Protein AF-A0AAV3UE56-F1 (afdb_monomer)

Foldseek 3Di:
DPPDDDQDDFDQDPPRDTDDDPSNQVVCVVVVHHDDPPFDWDWDQDPNDTDIGGD

Structure (mmCIF, N/CA/C/O backbone):
data_AF-A0AAV3UE56-F1
#
_entry.id   AF-A0AAV3UE56-F1
#
loop_
_atom_site.group_PDB
_atom_site.id
_atom_site.type_symbol
_atom_site.label_atom_id
_atom_site.label_alt_id
_atom_site.label_comp_id
_atom_site.label_asym_id
_atom_site.label_entity_id
_atom_site.label_seq_id
_atom_site.pdbx_PDB_ins_code
_atom_site.Cartn_x
_atom_site.Cartn_y
_atom_site.Cartn_z
_atom_site.occupancy
_atom_site.B_iso_or_equiv
_atom_site.auth_seq_id
_atom_site.auth_comp_id
_atom_site.auth_asym_id
_atom_site.auth_atom_id
_atom_site.pdbx_PDB_model_num
ATOM 1 N N . MET A 1 1 ? -12.190 -19.894 1.350 1.00 40.44 1 MET A N 1
ATOM 2 C CA . MET A 1 1 ? -11.522 -19.153 2.436 1.00 40.44 1 MET A CA 1
ATOM 3 C C . MET A 1 1 ? -10.353 -18.439 1.790 1.00 40.44 1 MET A C 1
ATOM 5 O O . MET A 1 1 ? -9.430 -19.121 1.370 1.00 40.44 1 MET A O 1
ATOM 9 N N . SER A 1 2 ? -10.435 -17.127 1.577 1.00 57.44 2 SER A N 1
ATOM 10 C CA . SER A 1 2 ? -9.236 -16.362 1.223 1.00 57.44 2 SER A CA 1
ATOM 11 C C . SER A 1 2 ? -8.394 -16.290 2.496 1.00 57.44 2 SER A C 1
ATOM 13 O O . SER A 1 2 ? -8.905 -15.898 3.545 1.00 57.44 2 SER A O 1
ATOM 15 N N . SER A 1 3 ? -7.165 -16.796 2.443 1.00 75.56 3 SER A N 1
ATOM 16 C CA . SER A 1 3 ? -6.193 -16.603 3.511 1.00 75.56 3 SER A CA 1
ATOM 17 C C . SER A 1 3 ? -5.740 -15.150 3.450 1.00 75.56 3 SER A C 1
ATOM 19 O O . SER A 1 3 ? -4.959 -14.781 2.578 1.00 75.56 3 SER A O 1
ATOM 21 N N . GLU A 1 4 ? -6.288 -14.320 4.330 1.00 83.06 4 GLU A N 1
ATOM 22 C CA . GLU A 1 4 ? -5.814 -12.953 4.512 1.00 83.06 4 GLU A CA 1
ATOM 23 C C . GLU A 1 4 ? -4.382 -12.994 5.060 1.00 83.06 4 GLU A C 1
ATOM 25 O O . GLU A 1 4 ? -4.109 -13.659 6.063 1.00 83.06 4 GLU A O 1
ATOM 30 N N . GLN A 1 5 ? -3.467 -12.297 4.391 1.00 89.94 5 GLN A N 1
ATOM 31 C CA . GLN A 1 5 ? -2.079 -12.154 4.814 1.00 89.94 5 GLN A CA 1
ATOM 32 C C . GLN A 1 5 ? -1.786 -10.681 5.082 1.00 89.94 5 GLN A C 1
ATOM 34 O O . GLN A 1 5 ? -1.997 -9.819 4.231 1.00 89.94 5 GLN A O 1
ATOM 39 N N . ILE A 1 6 ? -1.265 -10.389 6.272 1.00 92.44 6 ILE A N 1
ATOM 40 C CA . ILE A 1 6 ? -0.807 -9.044 6.619 1.00 92.44 6 ILE A CA 1
ATOM 41 C C . ILE A 1 6 ? 0.627 -8.889 6.109 1.00 92.44 6 ILE A C 1
ATOM 43 O O . ILE A 1 6 ? 1.551 -9.478 6.662 1.00 92.44 6 ILE A O 1
ATOM 47 N N . LEU A 1 7 ? 0.814 -8.070 5.074 1.00 93.81 7 LEU A N 1
ATOM 48 C CA . LEU A 1 7 ? 2.134 -7.774 4.495 1.00 93.81 7 LEU A CA 1
ATOM 49 C C . LEU A 1 7 ? 2.940 -6.760 5.327 1.00 93.81 7 LEU A C 1
ATOM 51 O O . LEU A 1 7 ? 4.154 -6.641 5.182 1.00 93.81 7 LEU A O 1
ATOM 55 N N . GLY A 1 8 ? 2.265 -6.014 6.204 1.00 94.19 8 GLY A N 1
ATOM 56 C CA . GLY A 1 8 ? 2.867 -5.046 7.116 1.00 94.19 8 GLY A CA 1
ATOM 57 C C . GLY A 1 8 ? 1.941 -3.867 7.398 1.00 94.19 8 GLY A C 1
ATOM 58 O O . GLY A 1 8 ? 0.762 -3.880 7.048 1.00 94.19 8 GLY A O 1
ATOM 59 N N . THR A 1 9 ? 2.480 -2.834 8.040 1.00 94.19 9 THR A N 1
ATOM 60 C CA . THR A 1 9 ? 1.757 -1.594 8.343 1.00 94.19 9 THR A CA 1
ATOM 61 C C . THR A 1 9 ? 2.573 -0.379 7.915 1.00 94.19 9 THR A C 1
ATOM 63 O O . THR A 1 9 ? 3.801 -0.418 7.843 1.00 94.19 9 THR A O 1
ATOM 66 N N . THR A 1 10 ? 1.884 0.716 7.604 1.00 94.19 10 THR A N 1
ATOM 67 C CA . THR A 1 10 ? 2.497 2.015 7.312 1.00 94.19 10 THR A CA 1
ATOM 68 C C . THR A 1 10 ? 1.683 3.116 7.976 1.00 94.19 10 THR A C 1
ATOM 70 O O . THR A 1 10 ? 0.483 2.956 8.212 1.00 94.19 10 THR A O 1
ATOM 73 N N . THR A 1 11 ? 2.328 4.234 8.292 1.00 95.56 11 THR A N 1
ATOM 74 C CA . THR A 1 11 ? 1.669 5.389 8.906 1.00 95.56 11 THR A CA 1
ATOM 75 C C . THR A 1 11 ? 1.273 6.385 7.826 1.00 95.56 11 THR A C 1
ATOM 77 O O . THR A 1 11 ? 2.022 6.629 6.880 1.00 95.56 11 THR A O 1
ATOM 80 N N . VAL A 1 12 ? 0.107 7.010 7.984 1.00 95.75 12 VAL A N 1
ATOM 81 C CA . VAL A 1 12 ? -0.301 8.126 7.128 1.00 95.75 12 VAL A CA 1
ATOM 82 C C . VAL A 1 12 ? 0.655 9.300 7.337 1.00 95.75 12 VAL A C 1
ATOM 84 O O . VAL A 1 12 ? 0.873 9.760 8.457 1.00 95.75 12 VAL A O 1
ATOM 87 N N . THR A 1 13 ? 1.218 9.796 6.244 1.00 94.56 13 THR A N 1
ATOM 88 C CA . THR A 1 13 ? 2.150 10.926 6.241 1.00 94.56 13 THR A CA 1
ATOM 89 C C . THR A 1 13 ? 1.465 12.207 5.758 1.00 94.56 13 THR A C 1
ATOM 91 O O . THR A 1 13 ? 0.250 12.259 5.540 1.00 94.56 13 THR A O 1
ATOM 94 N N . GLN A 1 14 ? 2.243 13.281 5.594 1.00 93.62 14 GLN A N 1
ATOM 95 C CA . GLN A 1 14 ? 1.733 14.578 5.154 1.00 93.62 14 GLN A CA 1
ATOM 96 C C . GLN A 1 14 ? 0.887 14.471 3.880 1.00 93.62 14 GLN A C 1
ATOM 98 O O . GLN A 1 14 ? 1.277 13.821 2.903 1.00 93.62 14 GLN A O 1
ATOM 103 N N . ARG A 1 15 ? -0.231 15.209 3.881 1.00 94.50 15 ARG A N 1
ATOM 104 C CA . ARG A 1 15 ? -1.225 15.240 2.797 1.00 94.50 15 ARG A CA 1
ATOM 105 C C . ARG A 1 15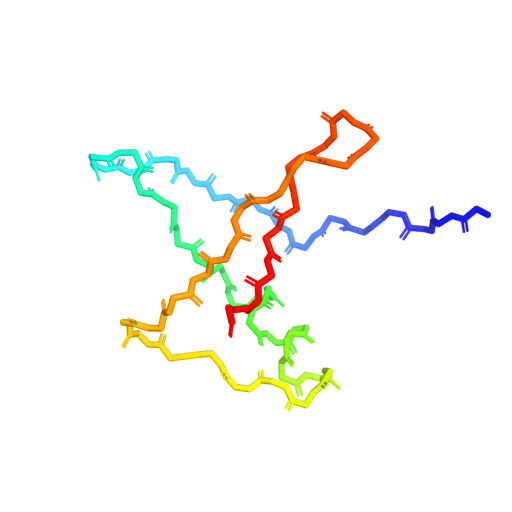 ? -1.899 13.885 2.547 1.00 94.50 15 ARG A C 1
ATOM 107 O O . ARG A 1 15 ? -2.201 13.570 1.404 1.00 94.50 15 ARG A O 1
ATOM 114 N N . TRP A 1 16 ? -2.131 13.105 3.606 1.00 94.31 16 TRP A N 1
ATOM 115 C CA . TRP A 1 16 ? -2.841 11.818 3.543 1.00 94.31 16 TRP A CA 1
ATOM 116 C C . TRP A 1 16 ? -2.157 10.766 2.662 1.00 94.31 16 TRP A C 1
ATOM 118 O O . TRP A 1 16 ? -2.806 9.874 2.122 1.00 94.31 16 TRP A O 1
ATOM 128 N N . ARG A 1 17 ? -0.834 10.870 2.506 1.00 92.75 17 ARG A N 1
ATOM 129 C CA . ARG A 1 17 ? -0.057 9.949 1.676 1.00 92.75 17 ARG A CA 1
ATOM 130 C C . ARG A 1 17 ? 0.366 8.725 2.471 1.00 92.75 17 ARG A C 1
ATOM 132 O O . A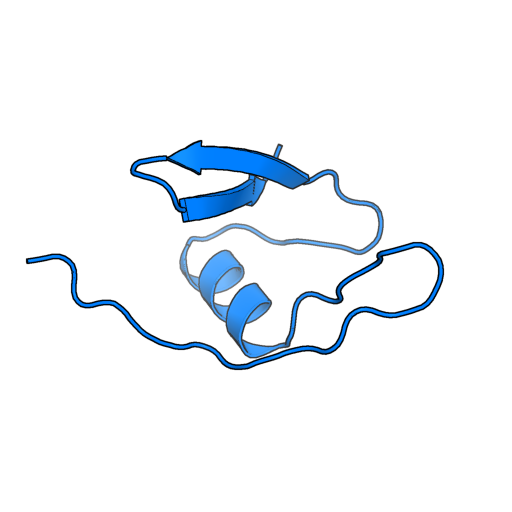RG A 1 17 ? 0.846 8.855 3.598 1.00 92.75 17 ARG A O 1
ATOM 139 N N . ILE A 1 18 ? 0.257 7.563 1.841 1.00 92.31 18 ILE A N 1
ATOM 140 C CA . ILE A 1 18 ? 0.834 6.304 2.311 1.00 92.31 18 ILE A CA 1
ATOM 141 C C . ILE A 1 18 ? 1.922 5.862 1.335 1.00 92.31 18 ILE A C 1
ATOM 143 O O . ILE A 1 18 ? 1.812 6.094 0.132 1.00 92.31 18 ILE A O 1
ATOM 147 N N . SER A 1 19 ? 2.972 5.240 1.858 1.00 91.88 19 SER A N 1
ATOM 148 C CA . SER A 1 19 ? 4.007 4.608 1.040 1.00 91.88 19 SER A CA 1
ATOM 149 C C . SER A 1 19 ? 3.694 3.127 0.878 1.00 91.88 19 SER A C 1
ATOM 151 O O . SER A 1 19 ? 3.358 2.466 1.863 1.00 91.88 19 SER A O 1
ATOM 153 N N . LEU A 1 20 ? 3.860 2.596 -0.336 1.00 92.88 20 LEU A N 1
ATOM 154 C CA . LEU A 1 20 ? 3.911 1.152 -0.541 1.00 92.88 20 LEU A CA 1
ATOM 155 C C . LEU A 1 20 ? 5.203 0.618 0.084 1.00 92.88 20 LEU A C 1
ATOM 157 O O . LEU A 1 20 ? 6.308 0.961 -0.343 1.00 92.88 20 LEU A O 1
ATOM 161 N N . ILE A 1 21 ? 5.062 -0.183 1.139 1.00 93.88 21 ILE A N 1
ATOM 162 C CA . ILE A 1 21 ? 6.199 -0.831 1.794 1.00 93.88 21 ILE A CA 1
ATOM 163 C C . ILE A 1 21 ? 6.804 -1.890 0.872 1.00 93.88 21 ILE A C 1
ATOM 165 O O . ILE A 1 21 ? 6.140 -2.390 -0.034 1.00 93.88 21 ILE A O 1
ATOM 169 N N . LYS A 1 22 ? 8.067 -2.252 1.126 1.00 93.12 22 LYS A N 1
ATOM 170 C CA . LYS A 1 22 ? 8.812 -3.211 0.302 1.00 93.12 22 LYS A CA 1
ATOM 171 C C . LYS A 1 22 ? 8.018 -4.500 0.036 1.00 93.12 22 LYS A C 1
ATOM 173 O O . LYS A 1 22 ? 7.878 -4.842 -1.127 1.00 93.12 22 LYS A O 1
ATOM 178 N N . ALA A 1 23 ? 7.424 -5.096 1.072 1.00 94.19 23 ALA A N 1
ATOM 179 C CA . ALA A 1 23 ? 6.629 -6.318 0.949 1.00 94.19 23 ALA A CA 1
ATOM 180 C C . ALA A 1 23 ? 5.481 -6.192 -0.069 1.00 94.19 23 ALA A C 1
ATOM 182 O O . ALA A 1 23 ? 5.294 -7.069 -0.891 1.00 94.19 23 ALA A O 1
ATOM 183 N N . VAL A 1 24 ? 4.756 -5.068 -0.084 1.00 94.19 24 VAL A N 1
ATOM 184 C CA . VAL A 1 24 ? 3.654 -4.860 -1.044 1.00 94.19 24 VAL A CA 1
ATOM 185 C C . VAL A 1 24 ? 4.172 -4.732 -2.480 1.00 94.19 24 VAL A C 1
ATOM 187 O O . VAL A 1 24 ? 3.530 -5.204 -3.408 1.00 94.19 24 VAL A O 1
ATOM 190 N N . ARG A 1 25 ? 5.334 -4.097 -2.680 1.00 93.44 25 ARG A N 1
ATOM 191 C CA . ARG A 1 25 ? 5.951 -3.995 -4.014 1.00 93.44 25 ARG A CA 1
ATOM 192 C C . ARG A 1 25 ? 6.483 -5.339 -4.511 1.00 93.44 25 ARG A C 1
ATOM 194 O O . ARG A 1 25 ? 6.448 -5.575 -5.709 1.00 93.44 25 ARG A O 1
ATOM 201 N N . GLU A 1 26 ? 6.976 -6.184 -3.607 1.00 94.44 26 GLU A N 1
ATOM 202 C CA . GLU A 1 26 ? 7.425 -7.542 -3.936 1.00 94.44 26 GLU A CA 1
ATOM 203 C C . GLU A 1 26 ? 6.251 -8.414 -4.394 1.00 94.44 26 GLU A C 1
ATOM 205 O O . GLU A 1 26 ? 6.372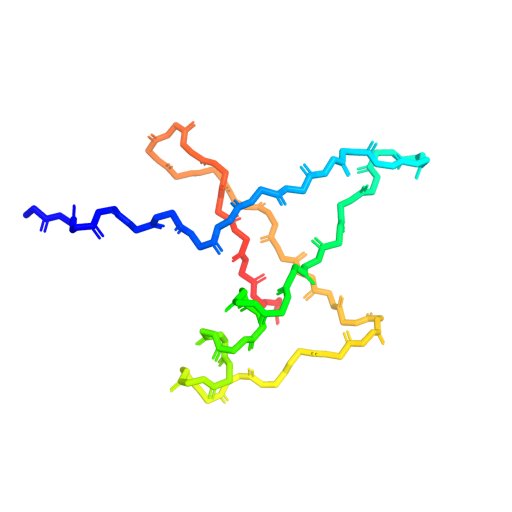 -9.045 -5.433 1.00 94.44 26 GLU A O 1
ATOM 210 N N . GLU A 1 27 ? 5.090 -8.348 -3.730 1.00 94.88 27 GLU A N 1
ATOM 211 C CA . GLU A 1 27 ? 3.888 -9.068 -4.191 1.00 94.88 27 GLU A CA 1
ATOM 212 C C . GLU A 1 27 ? 3.455 -8.634 -5.603 1.00 94.88 27 GLU A C 1
ATOM 214 O O . GLU A 1 27 ? 3.153 -9.476 -6.443 1.00 94.88 27 GLU A O 1
ATOM 219 N N . PHE A 1 28 ? 3.484 -7.329 -5.914 1.00 94.06 28 PHE A N 1
ATOM 220 C CA . PHE A 1 28 ? 3.211 -6.872 -7.284 1.00 94.06 28 PHE A CA 1
ATOM 221 C C . PHE A 1 28 ? 4.225 -7.428 -8.291 1.00 94.06 28 PHE A C 1
ATOM 223 O O . PHE A 1 28 ? 3.831 -7.887 -9.363 1.00 94.06 28 PHE A O 1
ATOM 230 N N . ALA A 1 29 ? 5.515 -7.424 -7.946 1.00 94.19 29 ALA A N 1
ATOM 231 C CA . ALA A 1 29 ? 6.563 -7.953 -8.813 1.00 94.19 29 ALA A CA 1
ATOM 232 C C . ALA A 1 29 ? 6.417 -9.469 -9.038 1.00 94.19 29 ALA A C 1
ATOM 234 O O . ALA A 1 29 ? 6.603 -9.936 -10.163 1.00 94.19 29 ALA A O 1
ATOM 235 N N . ASP A 1 30 ? 6.026 -10.222 -8.007 1.00 94.44 30 ASP A N 1
ATOM 236 C CA . ASP A 1 30 ? 5.749 -11.661 -8.088 1.00 94.44 30 ASP A CA 1
ATOM 237 C C . ASP A 1 30 ? 4.537 -11.964 -8.990 1.00 94.44 30 ASP A C 1
ATOM 239 O O . ASP A 1 30 ? 4.507 -12.984 -9.682 1.00 94.44 30 ASP A O 1
ATOM 243 N N . GLU A 1 31 ? 3.572 -11.042 -9.064 1.00 92.31 31 GLU A N 1
ATOM 244 C CA . GLU A 1 31 ? 2.458 -11.069 -10.022 1.00 92.31 31 GLU A CA 1
ATOM 245 C C . GLU A 1 31 ? 2.842 -10.569 -11.432 1.00 92.31 31 GLU A C 1
ATOM 247 O O . GLU A 1 31 ? 2.007 -10.544 -12.340 1.00 92.31 31 GLU A O 1
ATOM 252 N N . GLY A 1 32 ? 4.109 -10.203 -11.651 1.00 93.69 32 GLY A N 1
ATOM 253 C CA . GLY A 1 32 ? 4.621 -9.710 -12.930 1.00 93.69 32 GLY A CA 1
ATOM 254 C C . GLY A 1 32 ? 4.297 -8.241 -13.209 1.00 93.69 32 GLY A C 1
ATOM 255 O O . GLY A 1 32 ? 4.321 -7.824 -14.368 1.00 93.69 32 GLY A O 1
ATOM 256 N N . VAL A 1 33 ? 3.986 -7.461 -12.171 1.00 94.31 33 VAL A N 1
ATOM 257 C CA . VAL A 1 33 ? 3.714 -6.025 -12.260 1.00 94.31 33 VAL A CA 1
AT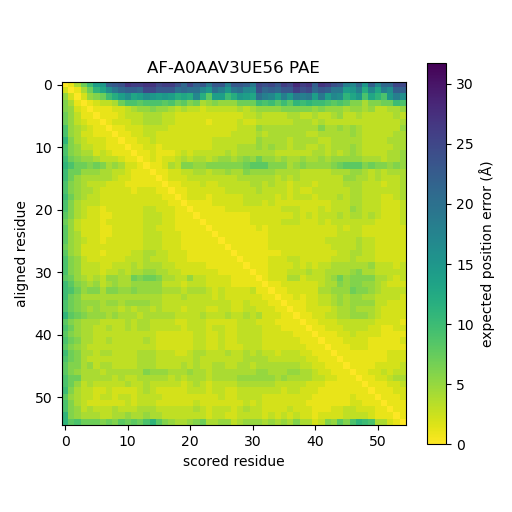OM 258 C C . VAL A 1 33 ? 4.826 -5.234 -11.577 1.00 94.31 33 VAL A C 1
ATOM 260 O O . VAL A 1 33 ? 4.985 -5.259 -10.358 1.00 94.31 33 VAL A O 1
ATOM 263 N N . GLU A 1 34 ? 5.568 -4.460 -12.360 1.00 91.06 34 GLU A N 1
ATOM 264 C CA . GLU A 1 34 ? 6.515 -3.484 -11.823 1.00 91.06 34 GLU A CA 1
ATOM 265 C C . GLU A 1 34 ? 5.785 -2.170 -11.511 1.00 91.06 34 GLU A C 1
ATOM 267 O O . GLU A 1 34 ? 5.049 -1.651 -12.347 1.00 91.06 34 GLU A O 1
ATOM 272 N N . ILE A 1 35 ? 5.964 -1.657 -10.289 1.00 91.94 35 ILE A N 1
ATOM 273 C CA . ILE A 1 35 ? 5.382 -0.389 -9.830 1.00 91.94 35 ILE A CA 1
ATOM 274 C C . ILE A 1 35 ? 6.505 0.588 -9.504 1.00 91.94 35 ILE A C 1
ATOM 276 O O . ILE A 1 35 ? 7.324 0.335 -8.612 1.00 91.94 35 ILE A O 1
ATOM 280 N N . GLU A 1 36 ? 6.491 1.733 -10.173 1.00 91.25 36 GLU A N 1
ATOM 281 C CA . GLU A 1 36 ? 7.482 2.792 -10.044 1.00 91.25 36 GLU A CA 1
ATOM 282 C C . GLU A 1 36 ? 6.919 4.055 -9.374 1.00 91.25 36 GLU A C 1
ATOM 284 O O . GLU A 1 36 ? 5.715 4.249 -9.177 1.00 91.25 36 GLU A O 1
ATOM 289 N N . GLU A 1 37 ? 7.82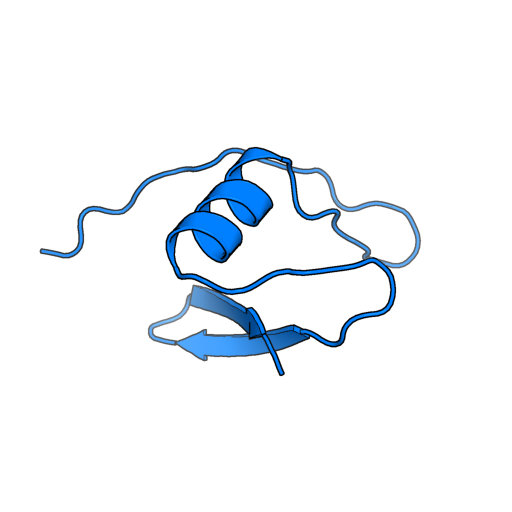0 4.9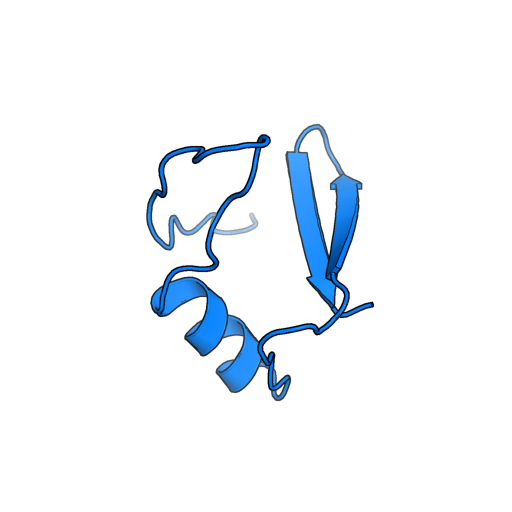50 -8.967 1.00 90.44 37 GLU A N 1
ATOM 290 C CA . GLU A 1 37 ? 7.411 6.247 -8.437 1.00 90.44 37 GLU A CA 1
ATOM 291 C C . GLU A 1 37 ? 6.752 7.098 -9.526 1.00 90.44 37 GLU A C 1
ATOM 293 O O . GLU A 1 37 ? 7.330 7.363 -10.574 1.00 90.44 37 GLU A O 1
ATOM 298 N N . GLY A 1 38 ? 5.551 7.597 -9.233 1.00 90.62 38 GLY A N 1
ATOM 299 C CA . GLY A 1 38 ? 4.761 8.383 -10.182 1.00 90.62 38 GLY A CA 1
ATOM 300 C C . GLY A 1 38 ? 3.687 7.570 -10.900 1.00 90.62 38 GLY A C 1
ATOM 301 O O . GLY A 1 38 ? 2.760 8.180 -11.441 1.00 90.62 38 GLY A O 1
ATOM 302 N N . ASP A 1 39 ? 3.741 6.237 -10.819 1.00 93.62 39 ASP A N 1
ATOM 303 C CA . ASP A 1 39 ? 2.687 5.379 -11.345 1.00 93.62 39 ASP A CA 1
ATOM 304 C C . ASP A 1 39 ? 1.356 5.632 -10.650 1.00 93.62 39 ASP A C 1
ATOM 306 O O . ASP A 1 39 ? 1.253 5.948 -9.456 1.00 93.62 39 ASP A O 1
ATOM 310 N N . ARG A 1 40 ? 0.293 5.494 -11.437 1.00 94.12 40 ARG A N 1
ATOM 311 C CA . ARG A 1 40 ? -1.064 5.667 -10.948 1.00 94.12 40 ARG A CA 1
ATOM 312 C C . ARG A 1 40 ? -1.573 4.348 -10.381 1.00 94.12 40 ARG A C 1
ATOM 314 O O . ARG A 1 40 ? -1.525 3.318 -11.038 1.00 94.12 40 ARG A O 1
ATOM 321 N N . LEU A 1 41 ? -2.156 4.428 -9.191 1.00 94.19 41 LEU A N 1
ATOM 322 C CA . LEU A 1 41 ? -2.893 3.333 -8.568 1.00 94.19 41 LEU A CA 1
ATOM 323 C C . LEU A 1 41 ? -4.379 3.679 -8.488 1.00 94.19 41 LEU A C 1
ATOM 325 O O . LEU A 1 41 ? -4.765 4.851 -8.380 1.00 94.19 41 LEU A O 1
ATOM 329 N N . VAL A 1 42 ? -5.219 2.653 -8.513 1.00 95.62 42 VAL A N 1
ATOM 330 C CA . VAL A 1 42 ? -6.664 2.754 -8.332 1.00 95.62 42 VAL A CA 1
ATOM 331 C C . VAL A 1 42 ? -7.026 2.255 -6.942 1.00 95.62 42 VAL A C 1
ATOM 333 O O . VAL A 1 42 ? -6.721 1.128 -6.567 1.00 95.62 42 VAL A O 1
ATOM 336 N N . PHE A 1 43 ? -7.740 3.095 -6.196 1.00 95.12 43 PHE A N 1
ATOM 337 C CA . PHE A 1 43 ? -8.377 2.711 -4.942 1.00 95.12 43 PHE A CA 1
ATOM 338 C C . PHE A 1 43 ? -9.812 2.260 -5.229 1.00 95.12 43 PHE A C 1
ATOM 340 O O . PHE A 1 43 ? -10.626 3.047 -5.720 1.00 95.12 43 PHE A O 1
ATOM 347 N N . LYS A 1 44 ? -10.138 1.004 -4.920 1.00 96.25 44 LYS A N 1
ATOM 348 C CA . LYS A 1 44 ? -11.482 0.424 -5.075 1.00 96.25 44 LYS A CA 1
ATOM 349 C C . LYS A 1 44 ? -12.053 0.052 -3.713 1.00 96.25 44 LYS A C 1
ATOM 351 O O . LYS A 1 44 ? -11.314 -0.282 -2.794 1.00 96.25 44 LYS A O 1
ATOM 356 N N . LYS A 1 45 ? -13.381 0.073 -3.589 1.00 96.62 45 LYS A N 1
ATOM 357 C CA . LYS A 1 45 ? -14.082 -0.505 -2.437 1.00 96.62 45 LYS A CA 1
ATOM 358 C C . LYS A 1 45 ? -14.640 -1.869 -2.833 1.00 96.62 45 LYS A C 1
ATOM 360 O O . LYS A 1 45 ? -15.453 -1.937 -3.753 1.00 96.62 45 LYS A O 1
ATOM 365 N N . ARG A 1 46 ? -14.233 -2.929 -2.139 1.00 96.06 46 ARG A N 1
ATOM 366 C CA . ARG A 1 46 ? -14.679 -4.309 -2.377 1.00 96.06 46 ARG A CA 1
ATOM 367 C C . ARG A 1 46 ? -14.947 -4.976 -1.040 1.00 96.06 46 ARG A C 1
ATOM 369 O O . ARG A 1 46 ? -14.096 -4.919 -0.166 1.00 96.06 46 ARG A O 1
ATOM 376 N N . ASP A 1 47 ? -16.149 -5.513 -0.853 1.00 94.31 47 ASP A N 1
ATOM 377 C CA . ASP A 1 47 ? -16.538 -6.225 0.375 1.00 94.31 47 ASP A CA 1
ATOM 378 C C . ASP A 1 47 ? -16.246 -5.446 1.677 1.00 94.31 47 ASP A C 1
ATOM 380 O O . ASP A 1 47 ? -15.878 -5.998 2.707 1.00 94.31 47 ASP A O 1
ATOM 384 N N . GLY A 1 48 ? -16.398 -4.115 1.627 1.00 94.88 48 GLY A N 1
ATOM 385 C CA . GLY A 1 48 ? -16.133 -3.220 2.760 1.00 94.88 48 GLY A CA 1
ATOM 386 C C . GLY A 1 48 ? -14.660 -2.848 2.969 1.00 94.88 48 GLY A C 1
ATOM 387 O O . GLY A 1 48 ? -14.387 -1.949 3.761 1.00 94.88 48 GLY A O 1
ATOM 388 N N . GLN A 1 49 ? -13.739 -3.456 2.225 1.00 93.44 49 GLN A N 1
ATOM 389 C CA . GLN A 1 49 ? -12.304 -3.186 2.250 1.00 93.44 49 GLN A CA 1
ATOM 390 C C . GLN A 1 49 ? -11.899 -2.199 1.145 1.00 93.44 49 GLN A C 1
ATOM 392 O O . GLN A 1 49 ? -12.580 -2.067 0.121 1.00 93.44 49 GLN A O 1
ATOM 397 N N . ILE A 1 50 ? -10.786 -1.492 1.361 1.00 93.62 50 ILE A N 1
ATOM 398 C CA . ILE A 1 50 ? -10.132 -0.682 0.328 1.00 93.62 50 ILE A CA 1
ATOM 399 C C . ILE A 1 50 ? -9.055 -1.539 -0.330 1.00 93.62 50 ILE A C 1
ATOM 401 O O . ILE A 1 50 ? -8.128 -1.981 0.340 1.00 93.62 50 ILE A O 1
ATOM 405 N N . VAL A 1 51 ? -9.186 -1.749 -1.636 1.00 93.44 51 VAL A N 1
ATOM 406 C CA . VAL A 1 51 ? -8.231 -2.488 -2.466 1.00 93.44 51 VAL A CA 1
ATOM 407 C C . VAL A 1 51 ? -7.430 -1.485 -3.290 1.00 93.44 51 VAL A C 1
ATOM 409 O O . VAL A 1 51 ? -7.999 -0.523 -3.814 1.00 93.44 51 VAL A O 1
ATOM 412 N N . VAL A 1 52 ? -6.119 -1.699 -3.384 1.00 93.38 52 VAL A N 1
ATOM 413 C CA . VAL A 1 52 ? -5.198 -0.895 -4.195 1.00 93.38 52 VAL A CA 1
ATOM 414 C C . VAL A 1 52 ? -4.714 -1.757 -5.349 1.00 93.38 52 VAL A C 1
ATOM 416 O O . VAL A 1 52 ? -4.161 -2.824 -5.111 1.00 93.38 52 VAL A O 1
ATOM 419 N N . GLU A 1 53 ? -4.923 -1.299 -6.579 1.00 93.19 53 GLU A N 1
ATOM 420 C CA . GLU A 1 53 ? -4.519 -2.012 -7.796 1.00 93.19 53 GLU A CA 1
ATOM 421 C C . GLU A 1 53 ? -3.776 -1.060 -8.750 1.00 93.19 53 GLU A C 1
ATOM 423 O O . GLU A 1 53 ? -4.038 0.148 -8.724 1.00 93.19 53 GLU A O 1
ATOM 428 N N . PRO A 1 54 ? -2.878 -1.573 -9.606 1.00 92.06 54 PRO A N 1
ATOM 429 C CA . PRO A 1 54 ? -2.320 -0.819 -10.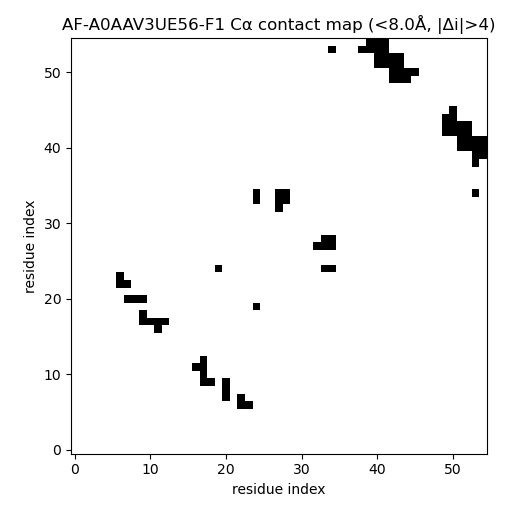728 1.00 92.06 54 PRO A CA 1
ATOM 430 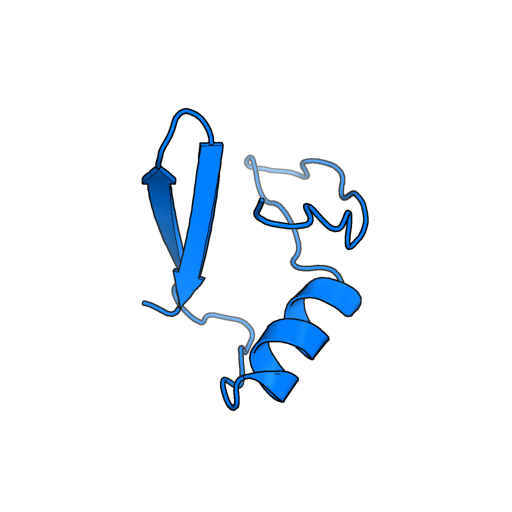C C . PRO A 1 54 ? -3.440 -0.274 -11.636 1.00 92.06 54 PRO A C 1
ATOM 432 O O . PRO A 1 54 ? -4.492 -0.909 -11.771 1.00 92.06 54 PRO A O 1
ATOM 435 N N . ALA A 1 55 ? -3.250 0.926 -12.196 1.00 88.81 55 ALA A N 1
ATOM 436 C CA . ALA A 1 55 ? -4.237 1.591 -13.057 1.00 88.81 55 ALA A CA 1
ATOM 437 C C . ALA A 1 55 ? -4.206 1.140 -14.519 1.00 88.81 55 ALA A C 1
ATOM 439 O O . ALA A 1 55 ? -3.112 0.810 -15.020 1.00 88.81 55 ALA A O 1
#

Mean predicted aligned error: 3.85 Å

Radius of gyration: 12.12 Å; Cα contacts (8 Å, |Δi|>4): 43; chains: 1; bounding box: 25×34×22 Å

Organism: NCBI:txid1008152

Secondary structure (DSSP, 8-state):
------------BGGGB----HHHHHHHHHTT----TT--EEEEEETTEEEEEE-

pLDDT: mean 91.43, std 8.99, range [40.44, 96.62]

Sequence (55 aa):
MSSEQILGTTTVTQRWRISLIKAVREEFADEGVEIEEGDRLVFKKRDGQIVVEPA

Solvent-accessible surface area (backbone atoms only — not comparable to full-atom values): 3874 Å² total; per-residue (Å²): 131,85,83,84,75,86,74,75,86,80,68,78,42,85,91,80,38,72,71,85,50,69,57,58,53,48,55,36,43,75,73,73,40,88,86,62,94,87,63,62,67,40,82,43,82,54,98,91,40,82,45,79,42,83,104

Nearest PDB structures 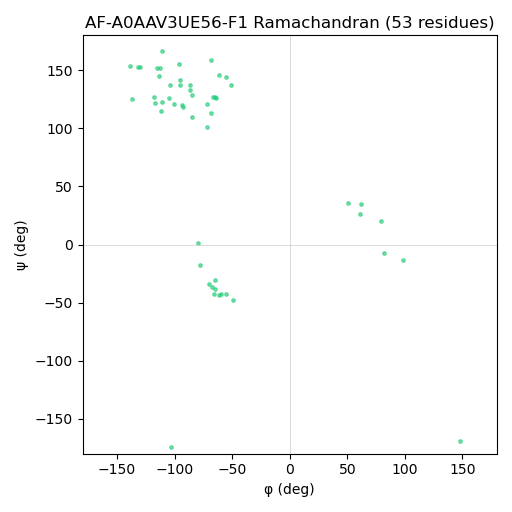(foldseek):
  7xi6-assembly1_A  TM=4.481E-01  e=3.887E+00  Saccharolobus solfataricus